Protein 2ZYC (pdb70)

Secondary structure (DSSP, 8-state):
-HHHHHHHHHHHHHHHHHHTS-HHHHHHHHHHHHTTTTT--B-TTS-B---TT--B--TT--SEEEEEEE---EEEEEEE-SSHHHHHHHHHHHHHH-GGGTTSTT--SHHHHHHHHHHTTS---TTHHHHHHHHHHSHHHHHHHHHH-S------

Sequence (156 aa):
AQAFVDATWPPQQAAKKAAQSLGVPAHFLLVAQAALETGWGKSQQIRRNKDGTPSYNLLFNIKAGSSNWTGKVVEARTVKVRVERFRAYDSYEQQAFQQDYYADLVGNSSPRYAKVAGKTDGHAFARALQQEGGYATDPSSYADKLARVINGNNALRQQRLMMASSAASARGLE

B-factor: mean 20.11, std 8.01, range [8.35, 59.9]

Structure (mmCIF, N/CA/C/O backbone):
data_2ZYC
#
_entry.id   2ZYC
#
_cell.length_a   54.280
_cell.length_b   54.280
_cell.length_c   102.750
_cell.angle_alpha   90.00
_cell.angle_beta   90.00
_cell.angle_gamma   90.00
#
_symmetry.space_group_name_H-M   'P 43 21 2'
#
loop_
_entity.id
_entity.type
_entity.pdbx_description
1 polymer 'Peptidoglycan hydrolase FlgJ'
2 non-polymer 'PHOSPHATE ION'
3 water water
#
loop_
_atom_site.group_PDB
_atom_site.id
_atom_site.type_symbol
_atom_site.label_atom_id
_atom_site.label_alt_id
_atom_site.label_comp_id
_atom_site.label_asym_id
_atom_site.label_entity_id
_atom_site.label_seq_id
_atom_site.pdbx_PDB_ins_code
_atom_site.Cartn_x
_atom_site.Cartn_y
_atom_site.Cartn_z
_atom_site.occupancy
_atom_site.B_iso_or_equiv
_atom_site.auth_seq_id
_atom_site.auth_comp_id
_atom_site.auth_asym_id
_atom_site.auth_atom_id
_atom_site.pdbx_PDB_model_num
ATOM 1 N N . ALA A 1 2 ? -23.212 20.353 10.863 1.00 15.67 153 ALA A N 1
ATOM 2 C CA . ALA A 1 2 ? -21.736 20.566 10.829 1.00 15.76 153 ALA A CA 1
ATOM 3 C C . ALA A 1 2 ? -21.154 21.069 12.154 1.00 15.63 153 ALA A C 1
ATOM 4 O O . ALA A 1 2 ? -19.960 20.911 12.390 1.00 15.63 153 ALA A O 1
ATOM 6 N N . GLN A 1 3 ? -21.981 21.659 13.025 1.00 15.28 154 GLN A N 1
ATOM 7 C CA . GLN A 1 3 ? -21.455 22.195 14.291 1.00 14.98 154 GLN A CA 1
ATOM 8 C C . GLN A 1 3 ? -20.796 21.143 15.177 1.00 15.38 154 GLN A C 1
ATOM 9 O O . GLN A 1 3 ? -19.723 21.385 15.753 1.00 15.49 154 GLN A O 1
ATOM 15 N N . ALA A 1 4 ? -21.426 19.972 15.281 1.00 14.69 155 ALA A N 1
ATOM 16 C CA . ALA A 1 4 ? -20.888 18.896 16.108 1.00 14.93 155 ALA A CA 1
ATOM 17 C C . ALA A 1 4 ? -19.568 18.388 15.553 1.00 14.61 155 ALA A C 1
ATOM 18 O O . ALA A 1 4 ? -18.688 17.994 16.321 1.00 15.36 155 ALA A O 1
ATOM 20 N N . PHE A 1 5 ? -19.438 18.405 14.228 1.00 14.41 156 PHE A N 1
ATOM 21 C CA . PHE A 1 5 ? -18.171 18.036 13.574 1.00 14.44 156 PHE A CA 1
ATOM 22 C C . PHE A 1 5 ? -17.036 18.946 14.033 1.00 14.07 156 PHE A C 1
ATOM 23 O O . PHE A 1 5 ? -15.980 18.466 14.464 1.00 14.17 156 PHE A O 1
ATOM 31 N N . VAL A 1 6 ? -17.271 20.255 13.940 1.00 13.59 157 VAL A N 1
ATOM 32 C CA . VAL A 1 6 ? -16.334 21.282 14.416 1.00 13.25 157 VAL A CA 1
ATOM 33 C C . VAL A 1 6 ? -16.033 21.121 15.914 1.00 13.27 157 VAL A C 1
ATOM 34 O O . VAL A 1 6 ? -14.867 21.097 16.311 1.00 12.82 157 VAL A O 1
ATOM 38 N N . ASP A 1 7 ? -17.080 20.997 16.734 1.00 13.53 158 ASP A N 1
ATOM 39 C CA . ASP A 1 7 ? -16.919 20.830 18.182 1.00 14.91 158 ASP A CA 1
ATOM 40 C C . ASP A 1 7 ? -16.054 19.613 18.520 1.00 14.84 158 ASP A C 1
ATOM 41 O O . ASP A 1 7 ? -15.195 19.679 19.405 1.00 16.21 158 ASP A O 1
ATOM 46 N N . ALA A 1 8 ? -16.283 18.517 17.800 1.00 15.24 159 ALA A N 1
ATOM 47 C CA . ALA A 1 8 ? -15.584 17.247 18.008 1.00 15.53 159 ALA A CA 1
ATOM 48 C C . ALA A 1 8 ? -14.122 17.298 17.567 1.00 15.54 159 ALA A C 1
ATOM 49 O O . ALA A 1 8 ? -13.233 16.795 18.252 1.00 15.86 159 ALA A O 1
ATOM 51 N N . THR A 1 9 ? -13.870 17.914 16.424 1.00 14.45 160 THR A N 1
ATOM 52 C CA . THR A 1 9 ? -12.534 17.897 15.849 1.00 14.35 160 THR A CA 1
ATOM 53 C C . THR A 1 9 ? -11.620 18.959 16.459 1.00 13.68 160 THR A C 1
ATOM 54 O O . THR A 1 9 ? -10.407 18.788 16.465 1.00 13.15 160 THR A O 1
ATOM 58 N N . TRP A 1 10 ? -12.206 20.042 16.976 1.00 13.42 161 TRP A N 1
ATOM 59 C CA . TRP A 1 10 ? -11.406 21.164 17.466 1.00 13.23 161 TRP A CA 1
ATOM 60 C C . TRP A 1 10 ? -10.226 20.781 18.408 1.00 13.11 161 TRP A C 1
ATOM 61 O O . TRP A 1 10 ? -9.088 21.156 18.117 1.00 13.37 161 TRP A O 1
ATOM 72 N N A PRO A 1 11 ? -10.495 20.041 19.509 0.50 13.28 162 PRO A N 1
ATOM 73 N N B PRO A 1 11 ? -10.497 20.066 19.523 0.50 13.70 162 PRO A N 1
ATOM 74 C CA A PRO A 1 11 ? -9.406 19.746 20.450 0.50 13.27 162 PRO A CA 1
ATOM 75 C CA B PRO A 1 11 ? -9.407 19.771 20.464 0.50 13.92 162 PRO A CA 1
ATOM 76 C C A PRO A 1 11 ? -8.321 18.890 19.812 0.50 13.04 162 PRO A C 1
ATOM 77 C C B PRO A 1 11 ? -8.305 18.911 19.855 0.50 13.94 162 PRO A C 1
ATOM 78 O O A PRO A 1 11 ? -7.137 19.087 20.071 0.50 13.00 162 PRO A O 1
ATOM 79 O O B PRO A 1 11 ? -7.130 19.109 20.155 0.50 13.96 162 PRO A O 1
ATOM 86 N N A GLN A 1 12 ? -8.737 17.942 18.981 0.50 13.05 163 GLN A N 1
ATOM 87 N N B GLN A 1 12 ? -8.683 17.961 19.008 0.50 14.25 163 GLN A N 1
ATOM 88 C CA A GLN A 1 12 ? -7.788 17.082 18.284 0.50 13.18 163 GLN A CA 1
ATOM 89 C CA B GLN A 1 12 ? -7.685 17.121 18.348 0.50 14.65 163 GLN A CA 1
ATOM 90 C C A GLN A 1 12 ? -6.963 17.885 17.284 0.50 13.51 163 GLN A C 1
ATOM 91 C C B GLN A 1 12 ? -6.929 17.903 17.278 0.50 14.38 163 GLN A C 1
ATOM 92 O O A GLN A 1 12 ? -5.741 17.718 17.192 0.50 13.21 163 GLN A O 1
ATOM 93 O O B GLN A 1 12 ? -5.714 17.731 17.123 0.50 13.99 163 GLN A O 1
ATOM 104 N N . ALA A 1 13 ? -7.643 18.756 16.541 1.00 13.78 164 ALA A N 1
ATOM 105 C CA . ALA A 1 13 ? -6.999 19.659 15.585 1.00 14.36 164 ALA A CA 1
ATOM 106 C C . ALA A 1 13 ? -6.025 20.590 16.285 1.00 14.66 164 ALA A C 1
ATOM 107 O O . ALA A 1 13 ? -4.923 20.813 15.791 1.00 15.15 164 ALA A O 1
ATOM 109 N N . ALA A 1 14 ? -6.437 21.132 17.431 1.00 14.46 165 ALA A N 1
ATOM 110 C CA . ALA A 1 14 ? -5.578 22.016 18.223 1.00 14.84 165 ALA A CA 1
ATOM 111 C C . ALA A 1 14 ? -4.300 21.297 18.651 1.00 15.38 165 ALA A C 1
ATOM 112 O O . ALA A 1 14 ? -3.197 21.825 18.460 1.00 15.40 165 ALA A O 1
ATOM 114 N N . LYS A 1 15 ? -4.443 20.084 19.189 1.00 15.99 166 LYS A N 1
ATOM 115 C CA A LYS A 1 15 ? -3.290 19.289 19.609 0.50 16.50 166 LYS A CA 1
ATOM 116 C CA B LYS A 1 15 ? -3.277 19.302 19.608 0.50 16.60 166 LYS A CA 1
ATOM 117 C C . LYS A 1 15 ? -2.328 19.072 18.430 1.00 16.91 166 LYS A C 1
ATOM 118 O O . LYS A 1 15 ? -1.125 19.336 18.536 1.00 16.58 166 LYS A O 1
ATOM 129 N N . ALA A 1 16 ? -2.873 18.596 17.305 1.00 17.35 167 ALA A N 1
ATOM 130 C CA . ALA A 1 16 ? -2.081 18.336 16.107 1.00 18.41 167 ALA A CA 1
ATOM 131 C C . ALA A 1 16 ? -1.480 19.613 15.521 1.00 19.41 167 ALA A C 1
ATOM 132 O O . ALA A 1 16 ? -0.303 19.636 15.141 1.00 19.76 167 ALA A O 1
ATOM 134 N N . ALA A 1 17 ? -2.277 20.681 15.460 1.00 20.47 168 ALA A N 1
ATOM 135 C CA . ALA A 1 17 ? -1.814 21.951 14.901 1.00 21.57 168 ALA A CA 1
ATOM 136 C C . ALA A 1 17 ? -0.631 22.496 15.688 1.00 22.42 168 ALA A C 1
ATOM 137 O O . ALA A 1 17 ? 0.312 23.045 15.113 1.00 21.84 168 ALA A O 1
ATOM 139 N N . GLN A 1 18 ? -0.679 22.321 17.006 1.00 23.42 169 GLN A N 1
ATOM 140 C CA . GLN A 1 18 ? 0.404 22.756 17.876 1.00 24.84 169 GLN A CA 1
ATOM 141 C C . GLN A 1 18 ? 1.698 21.948 17.618 1.00 24.93 169 GLN A C 1
ATOM 142 O O . GLN A 1 18 ? 2.804 22.497 17.675 1.00 25.74 169 GLN A O 1
ATOM 148 N N . SER A 1 19 ? 1.559 20.669 17.274 1.00 24.51 170 SER A N 1
ATOM 149 C CA . SER A 1 19 ? 2.716 19.840 16.919 1.00 24.58 170 SER A CA 1
ATOM 150 C C . SER A 1 19 ? 3.198 20.078 15.482 1.00 24.26 170 SER A C 1
ATOM 151 O O . SER A 1 19 ? 4.350 19.781 15.147 1.00 24.81 170 SER A O 1
ATOM 154 N N . LEU A 1 20 ? 2.314 20.595 14.632 1.00 23.22 171 LEU A N 1
ATOM 155 C CA . LEU A 1 20 ? 2.655 20.860 13.233 1.00 22.66 171 LEU A CA 1
ATOM 156 C C . LEU A 1 20 ? 3.034 22.310 12.982 1.00 21.77 171 LEU A C 1
ATOM 157 O O . LEU A 1 20 ? 3.491 22.647 11.890 1.00 22.80 171 LEU A O 1
ATOM 162 N N . GLY A 1 21 ? 2.840 23.158 13.990 1.00 20.95 172 GLY A N 1
ATOM 163 C CA . GLY A 1 21 ? 3.153 24.581 13.916 1.00 19.46 172 GLY A CA 1
ATOM 164 C C . GLY A 1 21 ? 2.287 25.383 12.952 1.00 18.93 172 GLY A C 1
ATOM 165 O O . GLY A 1 21 ? 2.794 26.225 12.208 1.00 18.96 172 GLY A O 1
ATOM 166 N N . VAL A 1 22 ? 0.980 25.111 12.967 1.00 17.50 173 VAL A N 1
ATOM 167 C CA . VAL A 1 22 ? 0.001 25.828 12.135 1.00 15.89 173 VAL A CA 1
ATOM 168 C C . VAL A 1 22 ? -1.266 26.080 12.973 1.00 15.17 173 VAL A C 1
ATOM 169 O O . VAL A 1 22 ? -1.462 25.429 14.001 1.00 15.23 173 VAL A O 1
ATOM 173 N N . PRO A 1 23 ? -2.115 27.041 12.566 1.00 14.86 174 PRO A N 1
ATOM 174 C CA . PRO A 1 23 ? -3.358 27.265 13.336 1.00 14.41 174 PRO A CA 1
ATOM 175 C C . PRO A 1 23 ? -4.319 26.068 13.298 1.00 14.10 174 PRO A C 1
ATOM 176 O O . PRO A 1 23 ? -4.453 25.413 12.262 1.00 13.73 174 PRO A O 1
ATOM 180 N N . ALA A 1 24 ? -4.968 25.795 14.431 1.00 13.55 175 ALA A N 1
ATOM 181 C CA . ALA A 1 24 ? -5.886 24.663 14.566 1.00 13.28 175 ALA A CA 1
ATOM 182 C C . ALA A 1 24 ? -6.994 24.637 13.510 1.00 12.91 175 ALA A C 1
ATOM 183 O O . ALA A 1 24 ? -7.329 23.574 12.985 1.00 11.81 175 ALA A O 1
ATOM 185 N N . HIS A 1 25 ? -7.548 25.803 13.180 1.00 12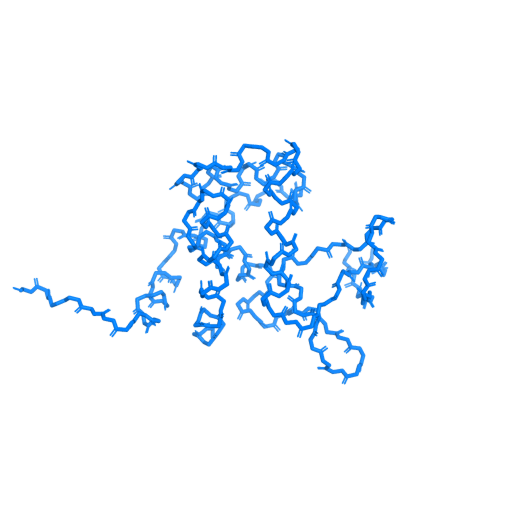.61 176 HIS A N 1
ATOM 186 C CA . HIS A 1 25 ? -8.659 25.837 12.230 1.00 12.86 176 HIS A CA 1
ATOM 187 C C . HIS A 1 25 ? -8.252 25.437 10.811 1.00 12.54 176 HIS A C 1
ATOM 188 O O . HIS A 1 25 ? -9.115 25.065 10.009 1.00 12.41 176 HIS A O 1
ATOM 195 N N . PHE A 1 26 ? -6.953 25.507 10.501 1.00 12.16 177 PHE A N 1
ATOM 196 C CA . PHE A 1 26 ? -6.469 24.997 9.198 1.00 12.21 177 PHE A CA 1
ATOM 197 C C . PHE A 1 26 ? -6.776 23.501 9.080 1.00 11.92 177 PHE A C 1
ATOM 198 O O . PHE A 1 26 ? -7.184 23.022 8.014 1.00 12.48 177 PHE A O 1
ATOM 206 N N A LEU A 1 27 ? -6.579 22.776 10.178 0.50 11.79 178 LEU A N 1
ATOM 207 N N B LEU A 1 27 ? -6.562 22.768 10.172 0.50 11.76 178 LEU A N 1
ATOM 208 C CA A LEU A 1 27 ? -6.799 21.329 10.202 0.50 11.42 178 LEU A CA 1
ATOM 209 C CA B LEU A 1 27 ? -6.811 21.322 10.193 0.50 11.31 178 LEU A CA 1
ATOM 210 C C A LEU A 1 27 ? -8.282 20.965 10.263 0.50 11.49 178 LEU A C 1
ATOM 211 C C B LEU A 1 27 ? -8.296 20.991 10.221 0.50 11.43 178 LEU A C 1
ATOM 212 O O A LEU A 1 27 ? -8.707 19.970 9.668 0.50 11.30 178 LEU A O 1
ATOM 213 O O B LEU A 1 27 ? -8.736 20.042 9.566 0.50 11.21 178 LEU A O 1
ATOM 222 N N . VAL A 1 28 ? -9.062 21.770 10.984 1.00 11.22 179 VAL A N 1
ATOM 223 C CA . VAL A 1 28 ? -10.524 21.621 11.008 1.00 11.38 179 VAL A CA 1
ATOM 224 C C . VAL A 1 28 ? -11.085 21.821 9.599 1.00 11.39 179 VAL A C 1
ATOM 225 O O . VAL A 1 28 ? -11.919 21.036 9.136 1.00 11.18 179 VAL A O 1
ATOM 229 N N . ALA A 1 29 ? -10.608 22.869 8.925 1.00 11.58 180 ALA A N 1
ATOM 230 C CA . ALA A 1 29 ? -11.028 23.168 7.560 1.00 11.62 180 ALA A CA 1
ATOM 231 C C . ALA A 1 29 ? -10.708 22.012 6.635 1.00 12.21 180 ALA A C 1
ATOM 232 O O . ALA A 1 29 ? -11.557 21.583 5.846 1.00 12.30 180 ALA A O 1
ATOM 234 N N . GLN A 1 30 ? -9.490 21.489 6.751 1.00 11.83 181 GLN A N 1
ATOM 235 C CA . GLN A 1 30 ? -9.063 20.412 5.868 1.00 12.12 181 GLN A CA 1
ATOM 236 C C . GLN A 1 30 ? -9.928 19.160 6.034 1.00 12.33 181 GLN A C 1
ATOM 237 O O . GLN A 1 30 ? -10.358 18.553 5.037 1.00 12.35 181 GLN A O 1
ATOM 243 N N . ALA A 1 31 ? -10.188 18.797 7.286 1.00 12.40 182 ALA A N 1
ATOM 244 C CA . ALA A 1 31 ? -11.039 17.647 7.606 1.00 12.33 182 ALA A CA 1
ATOM 245 C C . ALA A 1 31 ? -12.467 17.858 7.082 1.00 12.63 182 ALA A C 1
ATOM 246 O O . ALA A 1 31 ? -13.080 16.929 6.552 1.00 12.95 182 ALA A O 1
ATOM 248 N N . ALA A 1 32 ? -12.975 19.078 7.236 1.00 12.55 183 ALA A N 1
ATOM 249 C CA . ALA A 1 32 ? -14.290 19.468 6.717 1.00 13.21 183 ALA A CA 1
ATOM 250 C C . ALA A 1 32 ? -14.377 19.321 5.194 1.00 12.91 183 ALA A C 1
ATOM 251 O O . ALA A 1 32 ? -15.360 18.797 4.669 1.00 13.05 183 ALA A O 1
ATOM 253 N N . LEU A 1 33 ? -13.356 19.801 4.490 1.00 13.43 184 LEU A N 1
ATOM 254 C CA . LEU A 1 33 ? -13.332 19.703 3.035 1.00 13.90 184 LEU A CA 1
ATOM 255 C C . LEU A 1 33 ? -13.325 18.232 2.608 1.00 14.32 184 LEU A C 1
ATOM 256 O O . LEU A 1 33 ? -14.060 17.831 1.690 1.00 14.22 184 LEU A O 1
ATOM 261 N N . GLU A 1 34 ? -12.508 17.433 3.293 1.00 14.27 185 GLU A N 1
ATOM 262 C CA . GLU A 1 34 ? -12.334 16.022 2.941 1.00 15.24 185 GLU A CA 1
ATOM 263 C C . GLU A 1 34 ? -13.580 15.167 3.142 1.00 15.96 185 GLU A C 1
ATOM 264 O O . GLU A 1 34 ? -13.793 14.195 2.420 1.00 16.38 185 GLU A O 1
ATOM 270 N N . THR A 1 35 ? -14.411 15.536 4.107 1.00 16.77 186 THR A N 1
ATOM 271 C CA . THR A 1 35 ? -15.519 14.671 4.503 1.00 18.07 186 THR A CA 1
ATOM 272 C C . THR A 1 35 ? -16.879 15.360 4.452 1.00 18.42 186 THR A C 1
ATOM 273 O O . THR A 1 35 ? -17.840 14.842 5.012 1.00 18.67 186 THR A O 1
ATOM 277 N N . GLY A 1 36 ? -16.954 16.513 3.790 1.00 19.34 187 GLY A N 1
ATOM 278 C CA . GLY A 1 36 ? -18.192 17.297 3.736 1.00 20.49 187 GLY A CA 1
ATOM 279 C C . GLY A 1 36 ? -18.688 17.592 5.135 1.00 21.69 187 GLY A C 1
ATOM 280 O O . GLY A 1 36 ? -19.825 17.253 5.490 1.00 21.49 187 GLY A O 1
ATOM 281 N N . TRP A 1 37 ? -17.813 18.188 5.946 1.00 22.13 188 TRP A N 1
ATOM 282 C CA . TRP A 1 37 ? -18.123 18.500 7.345 1.00 23.37 188 TRP A CA 1
ATOM 283 C C . TRP A 1 37 ? -18.644 17.270 8.094 1.00 24.12 188 TRP A C 1
ATOM 284 O O . TRP A 1 37 ? -19.629 17.349 8.833 1.00 25.04 188 TRP A O 1
ATOM 295 N N . GLY A 1 38 ? -17.992 16.129 7.875 1.00 24.64 189 GLY A N 1
ATOM 296 C CA . GLY A 1 38 ? -18.352 14.874 8.524 1.00 25.60 189 GLY A CA 1
ATOM 297 C C . GLY A 1 38 ? -19.361 13.994 7.791 1.00 25.92 189 GLY A C 1
ATOM 298 O O . GLY A 1 38 ? -19.490 12.817 8.112 1.00 26.82 189 GLY A O 1
ATOM 299 N N . LYS A 1 39 ? -20.051 14.551 6.798 1.00 26.03 190 LYS A N 1
ATOM 300 C CA . LYS A 1 39 ? -21.151 13.846 6.114 1.00 26.35 190 LYS A CA 1
ATOM 301 C C . LYS A 1 39 ? -20.740 12.640 5.253 1.00 25.99 190 LYS A C 1
ATOM 302 O O . LYS A 1 39 ? -21.542 11.715 5.067 1.00 26.07 190 LYS A O 1
ATOM 308 N N . SER A 1 40 ? -19.515 12.648 4.723 1.00 25.38 191 SER A N 1
ATOM 309 C CA . SER A 1 40 ? -19.087 11.621 3.756 1.00 25.16 191 SER A CA 1
ATOM 310 C C . SER A 1 40 ? -17.787 10.888 4.123 1.00 24.71 191 SER A C 1
ATOM 311 O O . SER A 1 40 ? -16.966 10.557 3.253 1.00 25.10 191 SER A O 1
ATOM 314 N N . GLN A 1 41 ? -17.628 10.619 5.411 1.00 24.09 192 GLN A N 1
ATOM 315 C CA A GLN A 1 41 ? -16.520 9.855 5.978 0.50 23.75 192 GLN A CA 1
ATOM 316 C CA B GLN A 1 41 ? -16.451 9.884 5.853 0.50 23.67 192 GLN A CA 1
ATOM 317 C C . GLN A 1 41 ? -16.562 8.395 5.521 1.00 23.46 192 GLN A C 1
ATOM 318 O O . GLN A 1 41 ? -17.650 7.843 5.355 1.00 23.44 192 GLN A O 1
ATOM 329 N N . ILE A 1 42 ? -15.400 7.768 5.368 1.00 22.84 193 ILE A N 1
ATOM 330 C CA . ILE A 1 42 ? -15.316 6.344 5.024 1.00 22.32 193 ILE A CA 1
ATOM 331 C C . ILE A 1 42 ? -15.745 5.494 6.224 1.00 22.10 193 ILE A C 1
ATOM 332 O O . ILE A 1 42 ? -15.354 5.771 7.352 1.00 21.58 193 ILE A O 1
ATOM 337 N N A ARG A 1 43 ? -16.556 4.466 5.968 0.50 22.14 194 ARG A N 1
ATOM 338 N N B ARG A 1 43 ? -16.548 4.462 5.976 0.50 22.27 194 ARG A N 1
ATOM 339 C CA A ARG A 1 43 ? -17.125 3.638 7.036 0.50 22.35 194 ARG A CA 1
ATOM 340 C CA B ARG A 1 43 ? -17.072 3.638 7.063 0.50 22.59 194 ARG A CA 1
ATOM 341 C C A ARG A 1 43 ? -16.758 2.154 6.883 0.50 22.42 194 ARG A C 1
ATOM 342 C C B ARG A 1 43 ? -16.775 2.152 6.888 0.50 22.57 194 ARG A C 1
ATOM 343 O O A ARG A 1 43 ? -16.662 1.650 5.762 0.50 22.57 194 ARG A O 1
ATOM 344 O O B ARG A 1 43 ? -16.740 1.645 5.766 0.50 22.71 194 ARG A O 1
ATOM 359 N N . ASN A 1 44 ? -16.545 1.472 8.010 1.00 22.87 195 ASN A N 1
ATOM 360 C CA . ASN A 1 44 ? -16.318 0.009 8.026 1.00 23.38 195 ASN A CA 1
ATOM 361 C C . ASN A 1 44 ? -17.626 -0.713 7.722 1.00 23.93 195 ASN A C 1
ATOM 362 O O . ASN A 1 44 ? -18.701 -0.141 7.919 1.00 24.06 195 ASN A O 1
ATOM 367 N N . LYS A 1 45 ? -17.548 -1.960 7.255 1.00 24.96 196 LYS A N 1
ATOM 368 C CA . LYS A 1 45 ? -18.763 -2.727 6.918 1.00 25.79 196 LYS A CA 1
ATOM 369 C C . LYS A 1 45 ? -19.680 -2.955 8.118 1.00 25.72 196 LYS A C 1
ATOM 370 O O . LYS A 1 45 ? -20.900 -3.064 7.960 1.00 26.21 196 LYS A O 1
ATOM 376 N N . ASP A 1 46 ? -19.094 -3.001 9.313 1.00 25.71 197 ASP A N 1
ATOM 377 C CA . ASP A 1 46 ? -19.866 -3.211 10.537 1.00 25.59 197 ASP A CA 1
ATOM 378 C C . ASP A 1 46 ? -20.575 -1.942 11.027 1.00 25.53 197 ASP A C 1
ATOM 379 O O . ASP A 1 46 ? -21.214 -1.950 12.084 1.00 25.55 197 ASP A O 1
ATOM 384 N N . GLY A 1 47 ? -20.440 -0.855 10.267 1.00 24.93 198 GLY A N 1
ATOM 385 C CA . GLY A 1 47 ? -21.095 0.410 10.599 1.00 24.66 198 GLY A CA 1
ATOM 386 C C . GLY A 1 47 ? -20.280 1.366 11.456 1.00 24.29 198 GLY A C 1
ATOM 387 O O . GLY A 1 47 ? -20.671 2.529 11.638 1.00 24.64 198 GLY A O 1
ATOM 388 N N . THR A 1 48 ? -19.157 0.902 11.994 1.00 23.18 199 THR A N 1
ATOM 389 C CA . THR A 1 48 ? -18.274 1.803 12.730 1.00 22.52 199 THR A CA 1
ATOM 390 C C . THR A 1 48 ? -17.562 2.715 11.723 1.00 21.50 199 THR A C 1
ATOM 391 O O . THR A 1 48 ? -17.257 2.295 10.610 1.00 21.84 199 THR A O 1
ATOM 395 N N . PRO A 1 49 ? -17.337 3.984 12.094 1.00 20.40 200 PRO A N 1
ATOM 396 C CA . PRO A 1 49 ? -16.639 4.842 11.143 1.00 19.41 200 PRO A CA 1
ATOM 397 C C . PRO A 1 49 ? -15.163 4.452 11.094 1.00 18.35 200 PRO A C 1
ATOM 398 O O . PRO A 1 49 ? -14.655 3.824 12.030 1.00 17.57 200 PRO A O 1
ATOM 402 N N . SER A 1 50 ? -14.494 4.808 10.002 1.00 17.59 201 SER A N 1
ATOM 403 C CA . SER A 1 50 ? -13.048 4.639 9.905 1.00 16.62 201 SER A CA 1
ATOM 404 C C . SER A 1 50 ? -12.318 5.671 10.763 1.00 16.08 201 SER A C 1
ATOM 405 O O . SER A 1 50 ? -11.160 5.464 11.138 1.00 15.35 201 SER A O 1
ATOM 408 N N . TYR A 1 51 ? -13.016 6.780 11.048 1.00 15.26 202 TYR A N 1
ATOM 409 C CA . TYR A 1 51 ? -12.473 7.970 11.718 1.00 14.94 202 TYR A CA 1
ATOM 410 C C . TYR A 1 51 ? -11.390 8.645 10.870 1.00 13.80 202 TYR A C 1
ATOM 411 O O . TYR A 1 51 ? -10.714 9.568 11.327 1.00 13.41 202 TYR A O 1
ATOM 420 N N . ASN A 1 52 ? -11.258 8.186 9.627 1.00 12.79 203 ASN A N 1
ATOM 421 C CA . ASN A 1 52 ? -10.208 8.637 8.714 1.00 12.35 203 ASN A CA 1
ATOM 422 C C . ASN A 1 52 ? -10.665 9.909 8.005 1.00 12.05 203 ASN A C 1
ATOM 423 O O . ASN A 1 52 ? -10.982 9.907 6.809 1.00 12.31 203 ASN A O 1
ATOM 428 N N A LEU A 1 53 ? -10.691 10.998 8.771 0.50 11.77 204 LEU A N 1
ATOM 429 N N B LEU A 1 53 ? -10.699 11.006 8.754 0.50 11.96 204 LEU A N 1
ATOM 430 C CA A LEU A 1 53 ? -11.194 12.282 8.294 0.50 11.76 204 LEU A CA 1
ATOM 431 C CA B LEU A 1 53 ? -11.238 12.265 8.242 0.50 12.13 204 LEU A CA 1
ATOM 432 C C A LEU A 1 53 ? -10.358 12.878 7.167 0.50 11.60 204 LEU A C 1
ATOM 433 C C B LEU A 1 53 ? -10.299 13.014 7.288 0.50 11.77 204 LEU A C 1
ATOM 434 O O A LEU A 1 53 ? -10.869 13.646 6.358 0.50 11.46 204 LEU A O 1
ATOM 435 O O B LEU A 1 53 ? -10.678 14.038 6.729 0.50 11.74 204 LEU A O 1
ATOM 444 N N . PHE A 1 54 ? -9.080 12.505 7.109 1.00 11.62 205 PHE A N 1
ATOM 445 C CA . PHE A 1 54 ? -8.173 13.047 6.092 1.00 11.52 205 PHE A CA 1
ATOM 446 C C . PHE A 1 54 ? -8.033 12.172 4.836 1.00 11.78 205 PHE A C 1
ATOM 447 O O . PHE A 1 54 ? -7.247 12.486 3.942 1.00 11.66 205 PHE A O 1
ATOM 455 N N . ASN A 1 55 ? -8.831 11.100 4.775 1.00 11.57 206 ASN A N 1
ATOM 456 C CA . ASN A 1 55 ? -8.890 10.218 3.607 1.00 10.81 206 ASN A CA 1
ATOM 457 C C . ASN A 1 55 ? -7.517 9.607 3.258 1.00 10.56 206 ASN A C 1
ATOM 458 O O . ASN A 1 55 ? -7.179 9.446 2.086 1.00 10.47 206 ASN A O 1
ATOM 463 N N . ILE A 1 56 ? -6.753 9.272 4.292 1.00 9.71 207 ILE A N 1
ATOM 464 C CA . ILE A 1 56 ? -5.388 8.764 4.118 1.00 9.64 207 ILE A CA 1
ATOM 465 C C . ILE A 1 56 ? -5.383 7.307 3.661 1.00 9.39 207 ILE A C 1
ATOM 466 O O . ILE A 1 56 ? -5.949 6.433 4.320 1.00 9.69 207 ILE A O 1
ATOM 471 N N . LYS A 1 57 ? -4.721 7.061 2.532 1.00 9.56 208 LYS A N 1
ATOM 472 C CA . LYS A 1 57 ? -4.579 5.712 1.984 1.00 9.49 208 LYS A CA 1
ATOM 473 C C . LYS A 1 57 ? -3.712 4.826 2.875 1.00 9.92 208 LYS A C 1
ATOM 474 O O . LYS A 1 57 ? -2.761 5.297 3.523 1.00 9.51 208 LYS A O 1
ATOM 480 N N . ALA A 1 58 ? -4.070 3.545 2.913 1.00 10.03 209 ALA A N 1
ATOM 481 C CA . ALA A 1 58 ? -3.285 2.520 3.591 1.00 10.74 209 ALA A CA 1
ATOM 482 C C . ALA A 1 58 ? -2.319 1.888 2.597 1.00 11.28 209 ALA A C 1
ATOM 483 O O . ALA A 1 58 ? -2.718 1.089 1.757 1.00 11.67 209 ALA A O 1
ATOM 485 N N . GLY A 1 59 ? -1.047 2.262 2.685 1.00 11.29 210 GLY A N 1
ATOM 486 C CA . GLY A 1 59 ? -0.026 1.682 1.808 1.00 11.80 210 GLY A CA 1
ATOM 487 C C . GLY A 1 59 ? 0.757 0.561 2.468 1.00 11.66 210 GLY A C 1
ATOM 488 O O . GLY A 1 59 ? 0.331 0.001 3.481 1.00 11.83 210 GLY A O 1
ATOM 489 N N A SER A 1 60 ? 1.913 0.241 1.891 0.50 11.42 211 SER A N 1
ATOM 490 N N B SER A 1 60 ? 1.911 0.238 1.887 0.50 11.82 211 SER A N 1
ATOM 491 C CA A SER A 1 60 ? 2.757 -0.852 2.369 0.50 11.21 211 SER A CA 1
ATOM 492 C CA B SER A 1 60 ? 2.765 -0.841 2.376 0.50 12.09 211 SER A CA 1
ATOM 493 C C A SER A 1 60 ? 3.328 -0.643 3.775 0.50 11.69 211 SER A C 1
ATOM 494 C C B SER A 1 60 ? 3.254 -0.641 3.808 0.50 12.13 211 SER A C 1
ATOM 495 O O A SER A 1 60 ? 3.623 -1.615 4.467 0.50 11.87 211 SER A O 1
ATOM 496 O O B SER A 1 60 ? 3.405 -1.609 4.554 0.50 12.20 211 SER A O 1
ATOM 501 N N . ASN A 1 61 ? 3.486 0.614 4.190 1.00 11.93 212 ASN A N 1
ATOM 502 C CA . ASN A 1 61 ? 4.024 0.924 5.521 1.00 13.13 212 ASN A CA 1
ATOM 503 C C . ASN A 1 61 ? 2.934 1.026 6.599 1.00 13.62 212 ASN A C 1
ATOM 504 O O . ASN A 1 61 ? 3.217 1.413 7.735 1.00 14.31 212 ASN A O 1
ATOM 509 N N . TRP A 1 62 ? 1.694 0.708 6.225 1.00 14.09 213 TRP A N 1
ATOM 510 C CA . TRP A 1 62 ? 0.572 0.683 7.173 1.00 14.90 213 TRP A CA 1
ATOM 511 C C . TRP A 1 62 ? 0.185 -0.748 7.545 1.00 15.92 213 TRP A C 1
ATOM 512 O O . TRP A 1 62 ? -0.201 -1.536 6.683 1.00 15.82 213 TRP A O 1
ATOM 523 N N . THR A 1 63 ? 0.276 -1.054 8.835 1.00 17.40 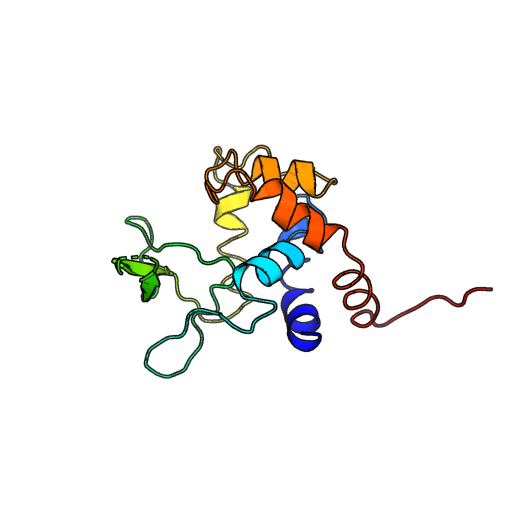214 THR A N 1
ATOM 524 C CA . THR A 1 63 ? -0.049 -2.388 9.349 1.00 18.81 214 THR A CA 1
ATOM 525 C C . THR A 1 63 ? -1.250 -2.330 10.296 1.00 19.52 214 THR A C 1
ATOM 526 O O . THR A 1 63 ? -1.595 -3.327 10.942 1.00 20.00 214 THR A O 1
ATOM 530 N N . GLY A 1 64 ? -1.884 -1.162 10.371 1.00 19.39 215 GLY A N 1
ATOM 531 C CA . GLY A 1 64 ? -3.087 -0.994 11.175 1.00 19.73 215 GLY A CA 1
ATOM 532 C C . GLY A 1 64 ? -4.323 -1.556 10.497 1.00 19.73 215 GLY A C 1
ATOM 533 O O . GLY A 1 64 ? -4.238 -2.283 9.498 1.00 19.70 215 GLY A O 1
ATOM 534 N N . LYS A 1 65 ? -5.483 -1.211 11.048 1.00 19.83 216 LYS A N 1
ATOM 535 C CA . LYS A 1 65 ? -6.752 -1.592 10.467 1.00 19.99 216 LYS A CA 1
ATOM 536 C C . LYS A 1 65 ? -6.918 -0.944 9.096 1.00 19.34 216 LYS A C 1
ATOM 537 O O . LYS A 1 65 ? -6.509 0.199 8.885 1.00 19.11 216 LYS A O 1
ATOM 543 N N . VAL A 1 66 ? -7.519 -1.694 8.179 1.00 18.94 217 VAL A N 1
ATOM 544 C CA . VAL A 1 66 ? -7.737 -1.255 6.808 1.00 18.95 217 VAL A CA 1
ATOM 545 C C . VAL A 1 66 ? -9.217 -1.326 6.450 1.00 19.26 217 VAL A C 1
ATOM 546 O O . VAL A 1 66 ? -9.910 -2.294 6.789 1.00 19.26 217 VAL A O 1
ATOM 550 N N . VAL A 1 67 ? -9.694 -0.292 5.770 1.00 19.11 218 VAL A N 1
ATOM 551 C CA . VAL A 1 67 ? -11.042 -0.285 5.242 1.00 19.54 218 VAL A CA 1
ATOM 552 C C . VAL A 1 67 ? -10.977 -0.043 3.737 1.00 20.09 218 VAL A C 1
ATOM 553 O O . VAL A 1 67 ? -10.270 0.854 3.263 1.00 19.27 218 VAL A O 1
ATOM 557 N N . GLU A 1 68 ? -11.679 -0.880 2.982 1.00 21.28 219 GLU A N 1
ATOM 558 C CA . GLU A 1 68 ? -11.760 -0.702 1.543 1.00 23.02 219 GLU A CA 1
ATOM 559 C C . GLU A 1 68 ? -12.946 0.184 1.211 1.00 23.51 219 GLU A C 1
ATOM 560 O O . GLU A 1 68 ? -14.012 0.079 1.834 1.00 23.94 219 GLU A O 1
ATOM 566 N N . ALA A 1 69 ? -12.745 1.080 0.254 1.00 23.83 220 ALA A N 1
ATOM 567 C CA . ALA A 1 69 ? -13.806 1.963 -0.214 1.00 24.58 220 ALA A CA 1
ATOM 568 C C . ALA A 1 69 ? -13.603 2.261 -1.690 1.00 25.30 220 ALA A C 1
ATOM 569 O O . ALA A 1 69 ? -12.470 2.350 -2.173 1.00 24.45 220 ALA A O 1
ATOM 571 N N . ARG A 1 70 ? -14.706 2.391 -2.417 1.00 26.57 221 ARG A N 1
ATOM 572 C CA . ARG A 1 70 ? -14.628 2.654 -3.846 1.00 28.09 221 ARG A CA 1
ATOM 573 C C . ARG A 1 70 ? -14.358 4.134 -4.135 1.00 29.03 221 ARG A C 1
ATOM 574 O O . ARG A 1 70 ? -14.910 5.024 -3.477 1.00 28.84 221 ARG A O 1
ATOM 582 N N . THR A 1 71 ? -13.482 4.383 -5.104 1.00 30.35 222 THR A N 1
ATOM 583 C CA . THR A 1 71 ? -13.193 5.743 -5.553 1.00 31.80 222 THR A CA 1
ATOM 584 C C . THR A 1 71 ? -13.612 5.897 -7.016 1.00 32.95 222 THR A C 1
ATOM 585 O O . THR A 1 71 ? -14.084 4.934 -7.634 1.00 33.27 222 THR A O 1
ATOM 589 N N . VAL A 1 72 ? -13.449 7.106 -7.550 1.00 33.97 223 VAL A N 1
ATOM 590 C CA . VAL A 1 72 ? -13.771 7.412 -8.949 1.00 35.05 223 VAL A CA 1
ATOM 591 C C . VAL A 1 72 ? -12.581 7.126 -9.869 1.00 35.30 223 VAL A C 1
ATOM 592 O O . VAL A 1 72 ? -11.453 7.548 -9.602 1.00 35.88 223 VAL A O 1
ATOM 596 N N . LYS A 1 80 ? -13.318 4.610 -14.195 1.00 39.94 231 LYS A N 1
ATOM 597 C CA . LYS A 1 80 ? -14.618 4.261 -13.620 1.00 39.78 231 LYS A CA 1
ATOM 598 C C . LYS A 1 80 ? -14.573 4.145 -12.084 1.00 39.22 231 LYS A C 1
ATOM 599 O O . LYS A 1 80 ? -14.528 5.159 -11.382 1.00 39.23 231 LYS A O 1
ATOM 605 N N . VAL A 1 81 ? -14.588 2.914 -11.576 1.00 38.37 232 VAL A N 1
ATOM 606 C CA . VAL A 1 81 ? -14.589 2.646 -10.137 1.00 37.45 232 VAL A CA 1
ATOM 607 C C . VAL A 1 81 ? -13.403 1.751 -9.749 1.00 36.55 232 VAL A C 1
ATOM 608 O O . VAL A 1 81 ? -13.249 0.638 -10.267 1.00 36.64 232 VAL A O 1
ATOM 612 N N . ARG A 1 82 ? -12.566 2.261 -8.847 1.00 35.18 233 ARG A N 1
ATOM 613 C CA . ARG A 1 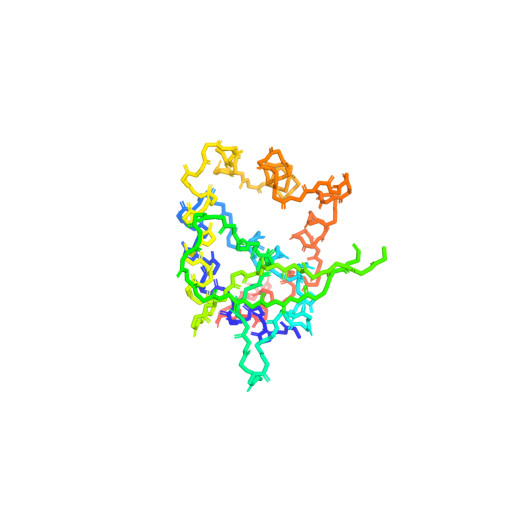82 ? -11.474 1.498 -8.248 1.00 33.83 233 ARG A CA 1
ATOM 614 C C . ARG A 1 82 ? -11.832 1.181 -6.808 1.00 32.23 233 ARG A C 1
ATOM 615 O O . ARG A 1 82 ? -12.548 1.944 -6.165 1.00 32.31 233 ARG A O 1
ATOM 623 N N . VAL A 1 83 ? -11.335 0.058 -6.304 1.00 30.36 234 VAL A N 1
ATOM 624 C CA . VAL A 1 83 ? -11.350 -0.186 -4.869 1.00 28.21 234 VAL A CA 1
ATOM 625 C C . VAL A 1 83 ? -10.030 0.342 -4.298 1.00 26.53 234 VAL A C 1
ATOM 626 O O . VAL A 1 83 ? -8.944 -0.048 -4.748 1.00 26.62 234 VAL A O 1
ATOM 630 N N . GLU A 1 84 ? -10.137 1.243 -3.324 1.00 24.17 235 GLU A N 1
ATOM 631 C CA . GLU A 1 84 ? -8.965 1.810 -2.663 1.00 22.05 235 GLU A CA 1
ATOM 632 C C . GLU A 1 84 ? -8.882 1.343 -1.215 1.00 20.67 235 GLU A C 1
ATOM 633 O O . GLU A 1 84 ? -9.907 1.110 -0.567 1.00 20.26 235 GLU A O 1
ATOM 639 N N . ARG A 1 85 ? -7.655 1.203 -0.720 1.00 18.76 236 ARG A N 1
ATOM 640 C CA . ARG A 1 85 ? -7.417 0.766 0.648 1.00 17.76 236 ARG A CA 1
ATOM 641 C C . ARG A 1 85 ? -7.080 1.972 1.509 1.00 16.67 236 ARG A C 1
ATOM 642 O O . ARG A 1 85 ? -6.117 2.699 1.235 1.00 15.41 236 ARG A O 1
ATOM 650 N N . PHE A 1 86 ? -7.904 2.181 2.531 1.00 15.43 237 PHE A N 1
ATOM 651 C CA . PHE A 1 86 ? -7.769 3.320 3.432 1.00 14.55 237 PHE A CA 1
ATOM 652 C C . PHE A 1 86 ? -7.422 2.887 4.843 1.00 14.09 237 PHE A C 1
ATOM 653 O O . PHE A 1 86 ? -7.811 1.810 5.295 1.00 13.65 237 PHE A O 1
ATOM 661 N N . ARG A 1 87 ? -6.701 3.747 5.552 1.00 12.94 238 ARG A N 1
ATOM 662 C CA . ARG A 1 87 ? -6.431 3.517 6.965 1.00 13.09 238 ARG A CA 1
ATOM 663 C C . ARG A 1 87 ? -7.730 3.610 7.764 1.00 13.31 238 ARG A C 1
ATOM 664 O O . ARG A 1 87 ? -8.641 4.348 7.389 1.00 12.60 238 ARG A O 1
ATOM 672 N N . ALA A 1 88 ? -7.816 2.836 8.838 1.00 13.99 239 ALA A N 1
ATOM 673 C CA . ALA A 1 88 ? -8.929 2.960 9.787 1.00 14.53 239 ALA A CA 1
ATOM 674 C C . ALA A 1 88 ? -8.396 3.046 11.205 1.00 15.31 239 ALA A C 1
ATOM 675 O O . ALA A 1 88 ? -7.351 2.458 11.533 1.00 15.63 239 ALA A O 1
ATOM 677 N N . TYR A 1 89 ? -9.123 3.776 12.047 1.00 15.42 240 TYR A N 1
ATOM 678 C CA . TYR A 1 89 ? -8.653 4.111 13.382 1.00 16.45 240 TYR A CA 1
ATOM 679 C C . TYR A 1 89 ? -9.732 3.780 14.409 1.00 17.89 240 TYR A C 1
ATOM 680 O O . TYR A 1 89 ? -10.851 3.441 14.038 1.00 18.01 240 TYR A O 1
ATOM 689 N N . ASP A 1 90 ? -9.386 3.902 15.690 1.00 19.58 241 ASP A N 1
ATOM 690 C CA . ASP A 1 90 ? -10.330 3.659 16.785 1.00 21.22 241 ASP A CA 1
ATOM 691 C C . ASP A 1 90 ? -11.053 4.929 17.246 1.00 21.38 241 ASP A C 1
ATOM 692 O O . ASP A 1 90 ? -12.006 4.842 18.026 1.00 21.75 241 ASP A O 1
ATOM 697 N N . SER A 1 91 ? -10.602 6.091 16.764 1.00 21.01 242 SER A N 1
ATOM 698 C CA . SER A 1 91 ? -11.131 7.400 17.164 1.00 20.68 242 SER A CA 1
ATOM 699 C C . SER A 1 91 ? -10.621 8.534 16.269 1.00 20.62 242 SER A C 1
ATOM 700 O O . SER A 1 91 ? -9.637 8.359 15.549 1.00 20.42 242 SER A O 1
ATOM 703 N N . TYR A 1 92 ? -11.276 9.699 16.330 1.00 20.53 243 TYR A N 1
ATOM 704 C CA . TYR A 1 92 ? -10.738 10.924 15.709 1.00 20.44 243 TYR A CA 1
ATOM 705 C C . TYR A 1 92 ? -9.375 11.289 16.293 1.00 20.11 243 TYR A C 1
ATOM 706 O O . TYR A 1 92 ? -8.469 11.707 15.566 1.00 19.96 243 TYR A O 1
ATOM 715 N N . GLU A 1 93 ? -9.238 11.127 17.607 1.00 19.56 244 GLU A N 1
ATOM 716 C CA . GLU A 1 93 ? -7.956 11.320 18.287 1.00 19.38 244 GLU A CA 1
ATOM 717 C C . GLU A 1 93 ? -6.822 10.543 17.605 1.00 18.33 244 GLU A C 1
ATOM 718 O O . GLU A 1 93 ? -5.787 11.116 17.291 1.00 17.97 244 GLU A O 1
ATOM 724 N N A GLN A 1 94 ? -7.030 9.246 17.386 0.50 17.70 245 GLN A N 1
ATOM 725 N N B GLN A 1 94 ? -7.031 9.247 17.385 0.50 17.93 245 GLN A N 1
ATOM 726 C CA A GLN A 1 94 ? -6.006 8.412 16.756 0.50 17.32 245 GLN A CA 1
ATOM 727 C CA B GLN A 1 94 ? -6.012 8.401 16.761 0.50 17.74 245 GLN A CA 1
ATOM 728 C C A GLN A 1 94 ? -5.729 8.882 15.327 0.50 16.81 245 GLN A C 1
ATOM 729 C C B GLN A 1 94 ? -5.742 8.802 15.305 0.50 17.10 245 GLN A C 1
ATOM 730 O O A GLN A 1 94 ? -4.572 8.949 14.902 0.50 16.70 245 GLN A O 1
ATOM 731 O O B GLN A 1 94 ? -4.599 8.754 14.843 0.50 16.99 245 GLN A O 1
ATOM 742 N N . ALA A 1 95 ? -6.796 9.205 14.599 1.00 16.44 246 ALA A N 1
ATOM 743 C CA . ALA A 1 95 ? -6.683 9.691 13.221 1.00 16.06 246 ALA A CA 1
ATOM 744 C C . ALA A 1 95 ? -5.852 10.970 13.144 1.00 15.75 246 ALA A C 1
ATOM 745 O O . ALA A 1 95 ? -4.979 11.099 12.289 1.00 15.14 246 ALA A O 1
ATOM 747 N N . PHE A 1 96 ? -6.115 11.909 14.051 1.00 15.30 247 PHE A N 1
ATOM 748 C CA . PHE A 1 96 ? -5.334 13.144 14.115 1.00 15.62 247 PHE A CA 1
ATOM 749 C C . PHE A 1 96 ? -3.876 12.893 14.499 1.00 15.59 247 PHE A C 1
ATOM 750 O O . PHE A 1 96 ? -2.976 13.543 13.969 1.00 15.95 247 PHE A O 1
ATOM 758 N N . GLN A 1 97 ? -3.640 11.954 15.413 1.00 15.63 248 GLN A N 1
ATOM 759 C CA A GLN A 1 97 ? -2.279 11.592 15.829 0.50 15.63 248 GLN A CA 1
ATOM 760 C CA B GLN A 1 97 ? -2.268 11.650 15.803 0.50 15.68 248 GLN A CA 1
ATOM 761 C C . GLN A 1 97 ? -1.493 11.032 14.641 1.00 15.25 248 GLN A C 1
ATOM 762 O O . GLN A 1 97 ? -0.327 11.369 14.435 1.00 15.09 248 GLN A O 1
ATOM 773 N N . ASP A 1 98 ? -2.146 10.169 13.863 1.00 15.09 249 ASP A N 1
ATOM 774 C CA . ASP A 1 98 ? -1.507 9.569 12.683 1.00 14.53 249 ASP A CA 1
ATOM 775 C C . ASP A 1 98 ? -1.210 10.631 11.618 1.00 14.48 249 ASP A C 1
ATOM 776 O O . ASP A 1 98 ? -0.150 10.610 10.989 1.00 14.23 249 ASP A O 1
ATOM 781 N N . TYR A 1 99 ? -2.139 11.570 11.438 1.00 14.23 250 TYR A N 1
ATOM 782 C CA A TYR A 1 99 ? -1.960 12.711 10.536 0.50 14.93 250 TYR A CA 1
ATOM 783 C CA B TYR A 1 99 ? -1.925 12.662 10.505 0.50 14.17 250 TYR A CA 1
ATOM 784 C C . TYR A 1 99 ? -0.774 13.563 10.991 1.00 14.37 250 TYR A C 1
ATOM 785 O O . TYR A 1 99 ? 0.076 13.971 10.191 1.00 14.76 250 TYR A O 1
ATOM 802 N N . ALA A 1 100 ? -0.726 13.833 12.292 1.00 14.55 251 ALA A N 1
ATOM 803 C CA . ALA A 1 100 ? 0.352 14.643 12.885 1.00 14.69 251 ALA A CA 1
ATOM 804 C C . ALA A 1 100 ? 1.724 13.998 12.669 1.00 15.00 251 ALA A C 1
ATOM 805 O O . ALA A 1 100 ? 2.707 14.681 12.399 1.00 14.66 251 ALA A O 1
ATOM 807 N N . ASP A 1 101 ? 1.774 12.677 12.803 1.00 14.99 252 ASP A N 1
ATOM 808 C CA . ASP A 1 101 ? 2.999 11.913 12.558 1.00 15.10 252 ASP A CA 1
ATOM 809 C C . ASP A 1 101 ? 3.444 12.061 11.099 1.00 14.70 252 ASP A C 1
ATOM 810 O O . ASP A 1 101 ? 4.602 12.385 10.822 1.00 14.03 252 ASP A O 1
ATOM 815 N N . LEU A 1 102 ? 2.512 11.841 10.174 1.00 14.38 253 LEU A N 1
ATOM 816 C CA . LEU A 1 102 ? 2.794 11.933 8.746 1.00 14.23 253 LEU A CA 1
ATOM 817 C C . LEU A 1 102 ? 3.289 13.318 8.326 1.00 14.25 253 LEU A C 1
ATOM 818 O O . LEU A 1 102 ? 4.351 13.450 7.720 1.00 13.88 253 LEU A O 1
ATOM 823 N N . VAL A 1 103 ? 2.506 14.344 8.641 1.00 13.95 254 VAL A N 1
ATOM 824 C CA . VAL A 1 103 ? 2.774 15.691 8.144 1.00 14.22 254 VAL A CA 1
ATOM 825 C C . VAL A 1 103 ? 3.950 16.329 8.899 1.00 14.79 254 VAL A C 1
ATOM 826 O O . VAL A 1 103 ? 4.724 17.092 8.315 1.00 14.91 254 VAL A O 1
ATOM 830 N N . GLY A 1 104 ? 4.084 15.984 10.174 1.00 15.16 255 GLY A N 1
ATOM 831 C CA . GLY A 1 104 ? 5.108 16.568 11.051 1.00 16.16 255 GLY A CA 1
ATOM 832 C C . GLY A 1 104 ? 6.494 15.996 10.843 1.00 16.72 255 GLY A C 1
ATOM 833 O O . GLY A 1 104 ? 7.494 16.697 11.018 1.00 17.70 255 GLY A O 1
ATOM 834 N N . ASN A 1 105 ? 6.559 14.721 10.461 1.00 17.09 256 ASN A N 1
ATOM 835 C CA . ASN A 1 105 ? 7.839 14.023 10.325 1.00 17.44 256 ASN A CA 1
ATOM 836 C C . ASN A 1 105 ? 8.342 13.833 8.891 1.00 17.33 256 ASN A C 1
ATOM 837 O O . ASN A 1 105 ? 9.557 13.844 8.669 1.00 17.95 256 ASN A O 1
ATOM 842 N N . SER A 1 106 ? 7.433 13.675 7.925 1.00 17.36 257 SER A N 1
ATOM 843 C CA A SER A 1 106 ? 7.821 13.397 6.541 0.50 17.17 257 SER A CA 1
ATOM 844 C CA B SER A 1 106 ? 7.830 13.400 6.543 0.50 17.22 257 SER A CA 1
ATOM 845 C C . SER A 1 106 ? 8.480 14.619 5.893 1.00 17.50 257 SER A C 1
ATOM 846 O O . SER A 1 106 ? 7.878 15.693 5.844 1.00 17.31 257 SER A O 1
ATOM 851 N N . PR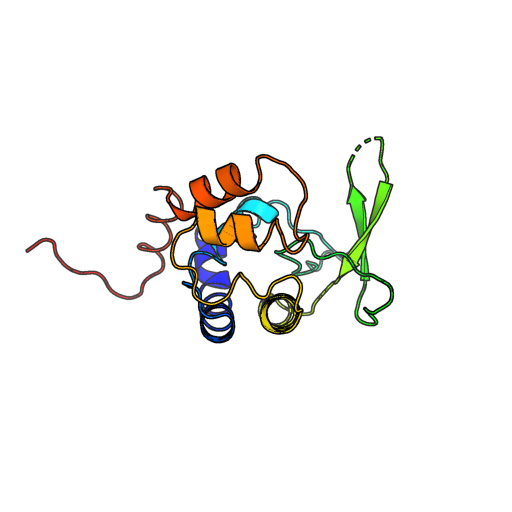O A 1 107 ? 9.728 14.463 5.397 1.00 17.82 258 PRO A N 1
ATOM 852 C CA . PRO A 1 107 ? 10.365 15.596 4.707 1.00 17.89 258 PRO A CA 1
ATOM 853 C C . PRO A 1 107 ? 9.563 16.220 3.550 1.00 18.09 258 PRO A C 1
ATOM 854 O O . PRO A 1 107 ? 9.695 17.421 3.302 1.00 17.47 258 PRO A O 1
ATOM 858 N N . ARG A 1 108 ? 8.746 15.434 2.848 1.00 18.20 259 ARG A N 1
ATOM 859 C CA . ARG A 1 108 ? 7.950 15.989 1.745 1.00 19.20 259 ARG A CA 1
ATOM 860 C C . ARG A 1 108 ? 6.989 17.084 2.227 1.00 17.70 259 ARG A C 1
ATOM 861 O O . ARG A 1 108 ? 6.651 17.993 1.463 1.00 17.82 259 ARG A O 1
ATOM 869 N N . TYR A 1 109 ? 6.572 16.990 3.489 1.00 16.78 260 TYR A N 1
ATOM 870 C CA . TYR A 1 109 ? 5.669 17.974 4.107 1.00 16.28 260 TYR A CA 1
ATOM 871 C C . TYR A 1 109 ? 6.389 19.047 4.936 1.00 16.16 260 TYR A C 1
ATOM 872 O O . TYR A 1 109 ? 5.750 19.776 5.703 1.00 15.96 260 TYR A O 1
ATOM 881 N N . ALA A 1 110 ? 7.708 19.157 4.777 1.00 16.49 261 ALA A N 1
ATOM 882 C CA . ALA A 1 110 ? 8.517 20.057 5.616 1.00 16.79 261 ALA A CA 1
ATOM 883 C C . ALA A 1 110 ? 8.089 21.522 5.527 1.00 16.76 261 ALA A C 1
ATOM 884 O O . ALA A 1 110 ? 8.329 22.297 6.451 1.00 16.68 261 ALA A O 1
ATOM 886 N N . LYS A 1 111 ? 7.457 21.893 4.415 1.00 16.61 262 LYS A N 1
ATOM 887 C CA . LYS A 1 111 ? 7.019 23.275 4.194 1.00 16.52 262 LYS A CA 1
ATOM 888 C C . LYS A 1 111 ? 5.726 23.652 4.933 1.00 15.64 262 LYS A C 1
ATOM 889 O O . LYS A 1 111 ? 5.364 24.829 5.006 1.00 15.18 262 LYS A O 1
ATOM 895 N N . VAL A 1 112 ? 5.037 22.662 5.494 1.00 14.50 263 VAL A N 1
ATOM 896 C CA . VAL A 1 112 ? 3.808 22.936 6.242 1.00 13.79 263 VAL A CA 1
ATOM 897 C C . VAL A 1 112 ? 4.053 23.753 7.517 1.00 13.82 263 VAL A C 1
ATOM 898 O O . VAL A 1 112 ? 3.349 24.729 7.783 1.00 13.59 263 VAL A O 1
ATOM 902 N N . ALA A 1 113 ? 5.045 23.344 8.308 1.00 13.91 264 ALA A N 1
ATOM 903 C CA . ALA A 1 113 ? 5.272 23.965 9.606 1.00 14.46 264 ALA A CA 1
ATOM 904 C C . ALA A 1 113 ? 5.451 25.471 9.489 1.00 14.80 264 ALA A C 1
ATOM 905 O O . ALA A 1 113 ? 6.174 25.953 8.620 1.00 14.84 264 ALA A O 1
ATOM 907 N N . GLY A 1 114 ? 4.762 26.197 10.362 1.00 15.48 265 GLY A N 1
ATOM 908 C CA . GLY A 1 114 ? 4.930 27.643 10.469 1.00 16.04 265 GLY A CA 1
ATOM 909 C C . GLY A 1 114 ? 4.106 28.463 9.497 1.00 16.60 265 GLY A C 1
ATOM 910 O O . GLY A 1 114 ? 4.189 29.694 9.510 1.00 16.95 265 GLY A O 1
ATOM 911 N N . LYS A 1 115 ? 3.344 27.801 8.627 1.00 16.71 266 LYS A N 1
ATOM 912 C CA . LYS A 1 115 ? 2.468 28.528 7.704 1.00 17.13 266 LYS A CA 1
ATOM 913 C C . LYS A 1 115 ? 1.267 29.072 8.478 1.00 17.50 266 LYS A C 1
ATOM 914 O O . LYS A 1 115 ? 0.664 28.364 9.282 1.00 17.80 266 LYS A O 1
ATOM 920 N N . THR A 1 116 ? 0.944 30.343 8.258 1.00 17.68 267 THR A N 1
ATOM 921 C CA . THR A 1 116 ? -0.173 30.970 8.964 1.00 17.76 267 THR A CA 1
ATOM 922 C C . THR A 1 116 ? -1.172 31.563 7.982 1.00 16.95 267 THR A C 1
ATOM 923 O O . THR A 1 116 ? -2.085 32.271 8.386 1.00 17.03 267 THR A O 1
ATOM 927 N N . ASP A 1 117 ? -0.973 31.275 6.698 1.00 16.41 268 ASP A N 1
ATOM 928 C CA . ASP A 1 117 ? -1.905 31.658 5.645 1.00 15.64 268 ASP A CA 1
ATOM 929 C C . ASP A 1 117 ? -2.507 30.381 5.061 1.00 15.64 268 ASP A C 1
ATOM 930 O O . ASP A 1 117 ? -1.780 29.430 4.768 1.00 14.79 268 ASP A O 1
ATOM 935 N N . GLY A 1 118 ? -3.828 30.359 4.912 1.00 15.44 269 GLY A N 1
ATOM 936 C CA . GLY A 1 118 ? -4.529 29.169 4.415 1.00 15.45 269 GLY A CA 1
ATOM 937 C C . GLY A 1 118 ? -4.010 28.650 3.090 1.00 15.53 269 GLY A C 1
ATOM 938 O O . GLY A 1 118 ? -3.767 27.451 2.939 1.00 15.71 269 GLY A O 1
ATOM 939 N N . HIS A 1 119 ? -3.833 29.549 2.126 1.00 15.78 270 HIS A N 1
ATOM 940 C CA . HIS A 1 119 ? -3.398 29.137 0.793 1.00 16.27 270 HIS A CA 1
ATOM 941 C C . HIS A 1 119 ? -1.968 28.597 0.813 1.00 15.76 270 HIS A C 1
ATOM 942 O O . HIS A 1 119 ? -1.685 27.583 0.173 1.00 15.68 270 HIS A O 1
ATOM 949 N N . ALA A 1 120 ? -1.081 29.269 1.557 1.00 15.51 271 ALA A N 1
ATOM 950 C CA . ALA A 1 120 ? 0.310 28.825 1.716 1.00 14.97 271 ALA A CA 1
ATOM 951 C C . ALA A 1 120 ? 0.360 27.417 2.319 1.00 14.50 271 ALA A C 1
ATOM 952 O O . ALA A 1 120 ? 1.129 26.550 1.865 1.00 14.25 271 ALA A O 1
ATOM 954 N N . PHE A 1 121 ? -0.470 27.211 3.341 1.00 13.84 272 PHE A N 1
ATOM 955 C CA . PHE A 1 121 ? -0.592 25.923 4.017 1.00 13.21 272 PHE A CA 1
ATOM 956 C C . PHE A 1 121 ? -1.043 24.843 3.030 1.00 13.15 272 PHE A C 1
ATOM 957 O O . PHE A 1 121 ? -0.442 23.776 2.939 1.00 11.95 272 PHE A O 1
ATOM 965 N N . ALA A 1 122 ? -2.094 25.141 2.280 1.00 13.04 273 ALA A N 1
ATOM 966 C CA . ALA A 1 122 ? -2.625 24.185 1.316 1.00 13.63 273 ALA A CA 1
ATOM 967 C C . ALA A 1 122 ? -1.613 23.869 0.221 1.00 13.69 273 ALA A C 1
ATOM 968 O O . ALA A 1 122 ? -1.444 22.717 -0.147 1.00 13.86 273 ALA A O 1
ATOM 970 N N . ARG A 1 123 ? -0.925 24.895 -0.279 1.00 14.32 274 ARG A N 1
ATOM 971 C CA . ARG A 1 123 ? 0.152 24.697 -1.259 1.00 15.05 274 ARG A CA 1
ATOM 972 C C . ARG A 1 123 ? 1.250 23.775 -0.721 1.00 14.55 274 ARG A C 1
ATOM 973 O O . ARG A 1 123 ? 1.759 22.932 -1.456 1.00 13.77 274 ARG A O 1
ATOM 981 N N . ALA A 1 124 ? 1.595 23.933 0.561 1.00 14.03 275 ALA A N 1
ATOM 982 C CA . ALA A 1 124 ? 2.613 23.084 1.207 1.00 14.11 275 ALA A CA 1
ATOM 983 C C . ALA A 1 124 ? 2.181 21.615 1.268 1.00 14.25 275 ALA A C 1
ATOM 984 O O . ALA A 1 124 ? 2.996 20.714 1.054 1.00 14.14 275 ALA A O 1
ATOM 986 N N . LEU A 1 125 ? 0.898 21.383 1.541 1.00 14.24 276 LEU A N 1
ATOM 987 C CA . LEU A 1 125 ? 0.346 20.026 1.523 1.00 14.63 276 LEU A CA 1
ATOM 988 C C . LEU A 1 125 ? 0.379 19.451 0.111 1.00 15.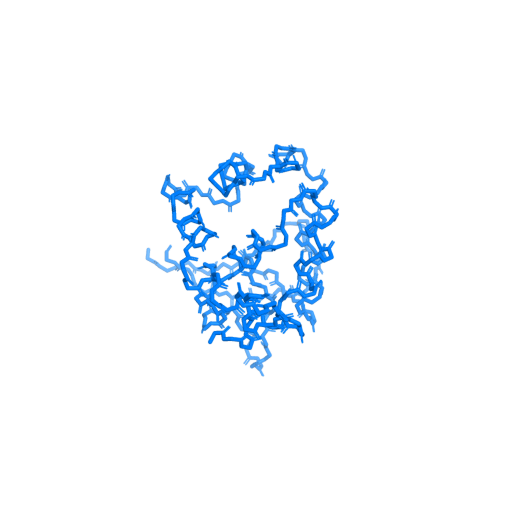69 276 LEU A C 1
ATOM 989 O O . LEU A 1 125 ? 0.754 18.295 -0.083 1.00 15.85 276 LEU A O 1
ATOM 994 N N . GLN A 1 126 ? -0.021 20.262 -0.865 1.00 16.49 277 GLN A N 1
ATOM 995 C CA A GLN A 1 126 ? -0.025 19.831 -2.256 0.50 17.58 277 GLN A CA 1
ATOM 996 C CA B GLN A 1 126 ? -0.023 19.834 -2.265 0.50 17.43 277 GLN A CA 1
ATOM 997 C C . GLN A 1 126 ? 1.381 19.477 -2.747 1.00 17.79 277 GLN A C 1
ATOM 998 O O . GLN A 1 126 ? 1.566 18.478 -3.450 1.00 17.75 277 GLN A O 1
ATOM 1009 N N . GLU A 1 127 ? 2.372 20.286 -2.366 1.00 18.58 278 GLU A N 1
ATOM 1010 C CA . GLU A 1 127 ? 3.777 19.992 -2.702 1.00 19.55 278 GLU A CA 1
ATOM 1011 C C . GLU A 1 127 ? 4.233 18.657 -2.111 1.00 19.45 278 GLU A C 1
ATOM 1012 O O . GLU A 1 127 ? 4.998 17.908 -2.734 1.00 20.70 278 GLU A O 1
ATOM 1018 N N . GLY A 1 128 ? 3.774 18.369 -0.901 1.00 18.80 279 GLY A N 1
ATOM 1019 C CA . GLY A 1 128 ? 4.062 17.109 -0.244 1.00 18.48 279 GLY A CA 1
ATOM 1020 C C . GLY A 1 128 ? 3.369 15.917 -0.881 1.00 18.18 279 GLY A C 1
ATOM 1021 O O . GLY A 1 128 ? 3.680 14.785 -0.541 1.00 19.04 279 GLY A O 1
ATOM 1022 N N . GLY A 1 129 ? 2.433 16.176 -1.796 1.00 17.06 280 GLY A N 1
ATOM 1023 C CA . GLY A 1 129 ? 1.662 15.119 -2.451 1.00 16.62 280 GLY A CA 1
ATOM 1024 C C . GLY A 1 129 ? 0.427 14.669 -1.689 1.00 15.83 280 GLY A C 1
ATOM 1025 O O . GLY A 1 129 ? -0.048 13.537 -1.863 1.00 15.97 280 GLY A O 1
ATOM 1026 N N . TYR A 1 130 ? -0.118 15.539 -0.845 1.00 15.36 281 TYR A N 1
ATOM 1027 C CA . TYR A 1 130 ? -1.323 15.160 -0.112 1.00 15.20 281 TYR A CA 1
ATOM 1028 C C . TYR A 1 130 ? -2.461 14.884 -1.094 1.00 15.37 281 TYR A C 1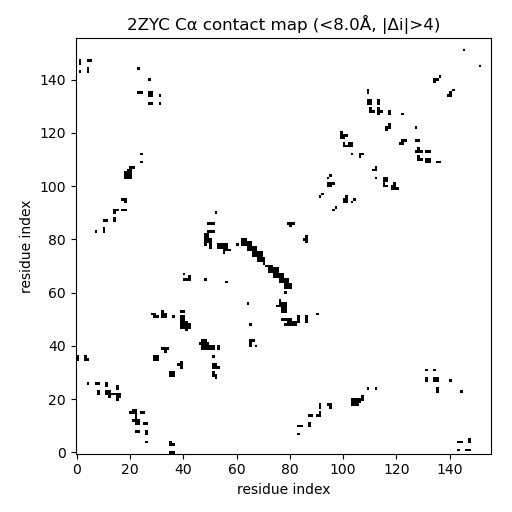
ATOM 1029 O O . TYR A 1 130 ? -3.174 13.876 -0.969 1.00 15.25 281 TYR A O 1
ATOM 1038 N N . ALA A 1 131 ? -2.610 15.786 -2.066 1.00 15.95 282 ALA A N 1
ATOM 1039 C CA . ALA A 1 131 ? -3.579 15.684 -3.156 1.00 17.14 282 ALA A CA 1
ATOM 1040 C C . ALA A 1 131 ? -2.978 16.380 -4.368 1.00 18.12 282 ALA A C 1
ATOM 1041 O O . ALA A 1 131 ? -2.179 17.301 -4.210 1.00 17.91 282 ALA A O 1
ATOM 1043 N N . THR A 1 132 ? -3.374 15.948 -5.566 1.00 19.68 283 THR A N 1
ATOM 1044 C CA . THR A 1 132 ? -2.813 16.492 -6.812 1.00 20.72 283 THR A CA 1
ATOM 1045 C C . THR A 1 132 ? -3.711 17.465 -7.603 1.00 21.66 283 THR A C 1
ATOM 1046 O O . THR A 1 132 ? -3.231 18.118 -8.533 1.00 22.07 283 THR A O 1
ATOM 1050 N N . ASP A 1 133 ? -4.995 17.561 -7.246 1.00 22.19 284 ASP A N 1
ATOM 1051 C CA . ASP A 1 133 ? -5.925 18.503 -7.894 1.00 22.53 284 ASP A CA 1
ATOM 1052 C C . ASP A 1 133 ? -5.305 19.891 -7.953 1.00 22.15 284 ASP A C 1
ATOM 1053 O O . ASP A 1 133 ? -4.945 20.432 -6.910 1.00 21.91 284 ASP A O 1
ATOM 1058 N N . PRO A 1 134 ? -5.187 20.481 -9.166 1.00 21.72 285 PRO A N 1
ATOM 1059 C CA . PRO A 1 134 ? -4.554 21.799 -9.252 1.00 21.44 285 PRO A CA 1
ATOM 1060 C C . PRO A 1 134 ? -5.309 22.870 -8.460 1.00 21.08 285 PRO A C 1
ATOM 1061 O O . PRO A 1 134 ? -4.705 23.857 -8.037 1.00 21.40 285 PRO A O 1
ATOM 1065 N N . SER A 1 135 ? -6.611 22.661 -8.255 1.00 21.02 286 SER A N 1
ATOM 1066 C CA A SER A 1 135 ? -7.440 23.626 -7.531 0.50 20.51 286 SER A CA 1
ATOM 1067 C CA B SER A 1 135 ? -7.443 23.624 -7.531 0.50 20.47 286 SER A CA 1
ATOM 1068 C C . SER A 1 135 ? -7.514 23.354 -6.025 1.00 20.16 286 SER A C 1
ATOM 1069 O O . SER A 1 135 ? -8.225 24.057 -5.296 1.00 19.38 286 SER A O 1
ATOM 1074 N N . TYR A 1 136 ? -6.769 22.350 -5.552 1.00 19.58 287 TYR A N 1
ATOM 1075 C CA . TYR A 1 136 ? -6.825 21.980 -4.126 1.00 19.22 287 TYR A CA 1
ATOM 1076 C C . TYR A 1 136 ? -6.553 23.143 -3.179 1.00 18.77 287 TYR A C 1
ATOM 1077 O O . TYR A 1 136 ? -7.305 23.350 -2.219 1.00 18.17 287 TYR A O 1
ATOM 1086 N N . ALA A 1 137 ? -5.493 23.904 -3.452 1.00 18.55 288 ALA A N 1
ATOM 1087 C CA . ALA A 1 137 ? -5.118 25.026 -2.599 1.00 18.29 288 ALA A CA 1
ATOM 1088 C C . ALA A 1 137 ? -6.208 26.095 -2.549 1.00 18.18 288 ALA A C 1
ATOM 1089 O O . ALA A 1 137 ? -6.532 26.606 -1.480 1.00 17.31 288 ALA A O 1
ATOM 1091 N N . ASP A 1 138 ? -6.790 26.400 -3.708 1.00 17.83 289 ASP A N 1
ATOM 1092 C CA . ASP A 1 138 ? -7.874 27.373 -3.793 1.00 18.06 289 ASP A CA 1
ATOM 1093 C C . ASP A 1 138 ? -9.099 26.910 -3.007 1.00 17.68 289 ASP A C 1
ATOM 1094 O O . ASP A 1 138 ? -9.696 27.690 -2.265 1.00 17.78 289 ASP A O 1
ATOM 1099 N N . LYS A 1 139 ? -9.462 25.642 -3.182 1.00 17.23 290 LYS A N 1
ATOM 1100 C CA . LYS A 1 139 ? -10.639 25.077 -2.512 1.00 17.02 290 LYS A CA 1
ATOM 1101 C C . LYS A 1 139 ? -10.459 25.015 -0.994 1.00 16.48 290 LYS A C 1
ATOM 1102 O O . LYS A 1 139 ? -11.372 25.383 -0.244 1.00 15.86 290 LYS A O 1
ATOM 1108 N N . LEU A 1 140 ? -9.282 24.585 -0.540 1.00 15.53 291 LEU A N 1
ATOM 1109 C CA . LEU A 1 140 ? -9.019 24.524 0.899 1.00 14.82 291 LEU A CA 1
ATOM 1110 C C . LEU A 1 140 ? -8.901 25.903 1.532 1.00 14.75 291 LEU A C 1
ATOM 1111 O O . LEU A 1 140 ? -9.436 26.146 2.620 1.00 14.36 291 LEU A O 1
ATOM 1116 N N . ALA A 1 141 ? -8.206 26.809 0.853 1.00 14.68 292 ALA A N 1
ATOM 1117 C CA . ALA A 1 141 ? -8.099 28.198 1.319 1.00 15.31 292 ALA A CA 1
ATOM 1118 C C . ALA A 1 141 ? -9.491 28.834 1.466 1.00 15.29 292 ALA A C 1
ATOM 1119 O O . ALA A 1 141 ? -9.743 29.560 2.429 1.00 15.09 292 ALA A O 1
ATOM 1121 N N . ARG A 1 142 ? -10.391 28.540 0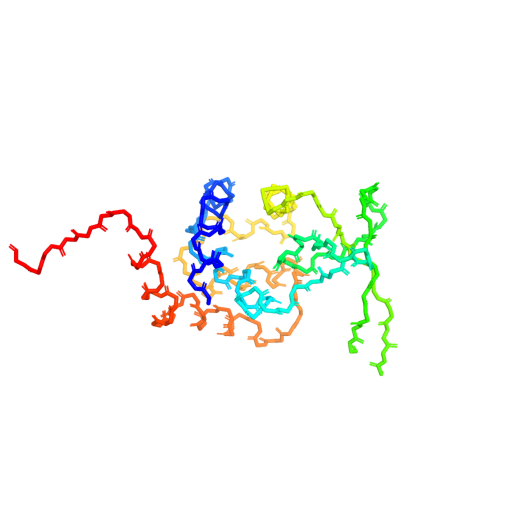.525 1.00 15.75 293 ARG A N 1
ATOM 1122 C CA . ARG A 1 142 ? -11.757 29.060 0.597 1.00 16.84 293 ARG A CA 1
ATOM 1123 C C . ARG A 1 142 ? -12.480 28.620 1.883 1.00 15.85 293 ARG A C 1
ATOM 1124 O O . ARG A 1 142 ? -13.199 29.409 2.493 1.00 15.79 293 ARG A O 1
ATOM 1132 N N . VAL A 1 143 ? -12.281 27.369 2.297 1.00 15.53 294 VAL A N 1
ATOM 1133 C CA . VAL A 1 143 ? -12.889 26.880 3.536 1.00 15.17 294 VAL A CA 1
ATOM 1134 C C . VAL A 1 143 ? -12.223 27.546 4.750 1.00 14.90 294 VAL A C 1
ATOM 1135 O O . VAL A 1 143 ? -12.907 28.001 5.677 1.00 14.55 294 VAL A O 1
ATOM 1139 N N . ILE A 1 144 ? -10.892 27.608 4.726 1.00 14.80 295 ILE A N 1
ATOM 1140 C CA . ILE A 1 144 ? -10.116 28.181 5.823 1.00 15.07 295 ILE A CA 1
ATOM 1141 C C . ILE A 1 144 ? -10.515 29.632 6.116 1.00 16.03 295 ILE A C 1
ATOM 1142 O O . ILE A 1 144 ? -10.668 30.017 7.280 1.00 16.88 295 ILE A O 1
ATOM 1147 N N . ASN A 1 145 ? -10.684 30.406 5.045 1.00 16.86 296 ASN A N 1
ATOM 1148 C CA . ASN A 1 145 ? -10.965 31.840 5.104 1.00 17.45 296 ASN A CA 1
ATOM 1149 C C . ASN A 1 145 ? -12.461 32.181 5.083 1.00 17.86 296 ASN A C 1
ATOM 1150 O O . ASN A 1 145 ? -12.831 33.351 5.174 1.00 17.76 296 ASN A O 1
ATOM 1155 N N . GLY A 1 146 ? -13.307 31.157 5.003 1.00 17.86 297 GLY A N 1
ATOM 1156 C CA . GLY A 1 146 ? -14.749 31.341 4.790 1.00 18.13 297 GLY A CA 1
ATOM 1157 C C . GLY A 1 146 ? -15.555 31.665 6.034 1.00 18.61 297 GLY A C 1
ATOM 1158 O O . GLY A 1 146 ? -15.143 31.350 7.160 1.00 18.15 297 GLY A O 1
ATOM 1159 N N . ASN A 1 147 ? -16.714 32.289 5.813 1.00 18.78 298 ASN A N 1
ATOM 1160 C CA A ASN A 1 147 ? -17.624 32.678 6.888 0.50 18.98 298 ASN A CA 1
ATOM 1161 C CA B ASN A 1 147 ? -17.586 32.670 6.914 0.50 19.03 298 ASN A CA 1
ATOM 1162 C C . ASN A 1 147 ? -18.262 31.471 7.567 1.00 18.78 298 ASN A C 1
ATOM 1163 O O . ASN A 1 147 ? -18.563 31.515 8.757 1.00 19.15 298 ASN A O 1
ATOM 1172 N N . ALA A 1 148 ? -18.480 30.403 6.796 1.00 18.33 299 ALA A N 1
ATOM 1173 C CA . ALA A 1 148 ? -19.092 29.179 7.324 1.00 18.03 299 ALA A CA 1
ATOM 1174 C C . ALA A 1 148 ? -18.260 28.626 8.475 1.00 17.81 299 ALA A C 1
ATOM 1175 O O . ALA A 1 148 ? -18.784 28.394 9.566 1.00 18.04 299 ALA A O 1
ATOM 1177 N N . LEU A 1 149 ? -16.964 28.430 8.227 1.00 16.87 300 LEU A N 1
ATOM 1178 C CA . LEU A 1 149 ? -16.049 27.980 9.274 1.00 16.18 300 LEU A CA 1
ATOM 1179 C C . LEU A 1 149 ? -15.933 28.996 10.410 1.00 16.38 300 LEU A C 1
ATOM 1180 O O . LEU A 1 149 ? -16.009 28.622 11.580 1.00 15.43 300 LEU A O 1
ATOM 1185 N N . ARG A 1 150 ? -15.749 30.273 10.073 1.00 16.46 301 ARG A N 1
ATOM 1186 C CA . ARG A 1 150 ? -15.632 31.313 11.101 1.00 16.88 301 ARG A CA 1
ATOM 1187 C C . ARG A 1 150 ? -16.790 31.281 12.114 1.00 16.23 301 ARG A C 1
ATOM 1188 O O . ARG A 1 150 ? -16.559 31.284 13.324 1.00 15.89 301 ARG A O 1
ATOM 1196 N N . GLN A 1 151 ? -18.024 31.226 11.615 1.00 15.82 302 GLN A N 1
ATOM 1197 C CA A GLN A 1 151 ? -19.224 31.208 12.460 0.50 15.86 302 GLN A CA 1
ATOM 1198 C CA B GLN A 1 151 ? -19.185 31.233 12.500 0.50 15.74 302 GLN A CA 1
ATOM 1199 C C . GLN A 1 151 ? -19.259 29.977 13.368 1.00 15.26 302 GLN A C 1
ATOM 1200 O O . GLN A 1 151 ? -19.618 30.058 14.547 1.00 14.80 302 GLN A O 1
ATOM 1211 N N . ARG A 1 152 ? -18.891 28.830 12.804 1.00 14.09 303 ARG A N 1
ATOM 1212 C CA . ARG A 1 152 ? -18.881 27.584 13.567 1.00 13.75 303 ARG A CA 1
ATOM 1213 C C . ARG A 1 152 ? -17.786 27.563 14.638 1.00 13.15 303 ARG A C 1
ATOM 1214 O O . ARG A 1 152 ? -17.994 27.036 15.727 1.00 13.12 303 ARG A O 1
ATOM 1222 N N . LEU A 1 153 ? -16.631 28.150 14.337 1.00 12.80 304 LEU A N 1
ATOM 1223 C CA . LEU A 1 153 ? -15.570 28.247 15.345 1.00 12.66 304 LEU A CA 1
ATOM 1224 C C . LEU A 1 153 ? -16.006 29.131 16.515 1.00 12.76 304 LEU A C 1
ATOM 1225 O O . LEU A 1 153 ? -15.774 28.787 17.671 1.00 12.62 304 LEU A O 1
ATOM 1230 N N . MET A 1 154 ? -16.635 30.264 16.206 1.00 13.11 305 MET A N 1
ATOM 1231 C CA A MET A 1 154 ? -17.168 31.164 17.232 0.50 14.11 305 MET A CA 1
ATOM 1232 C CA B MET A 1 154 ? -17.137 31.154 17.250 0.50 13.48 305 MET A CA 1
ATOM 1233 C C . MET A 1 154 ? -18.209 30.454 18.094 1.00 13.53 305 MET A C 1
ATOM 1234 O O . MET A 1 154 ? -18.161 30.507 19.327 1.00 13.68 305 MET A O 1
ATOM 1243 N N . ALA A 1 155 ? -19.149 29.774 17.433 1.00 13.29 306 ALA A N 1
ATOM 1244 C CA . ALA A 1 155 ? -20.183 29.012 18.133 1.00 12.65 306 ALA A CA 1
ATOM 1245 C C . ALA A 1 155 ? -19.595 27.933 19.033 1.00 12.39 306 ALA A C 1
ATOM 1246 O O . ALA A 1 155 ? -20.158 27.640 20.079 1.00 12.08 306 ALA A O 1
ATOM 1248 N N . SER A 1 156 ? -18.451 27.372 18.640 1.00 11.50 307 SER A N 1
ATOM 1249 C CA A SER A 1 156 ? -17.816 26.285 19.382 0.50 11.95 307 SER A CA 1
ATOM 1250 C CA B SER A 1 156 ? -17.833 26.281 19.396 0.50 11.59 307 SER A CA 1
ATOM 1251 C C . SER A 1 156 ? -17.174 26.754 20.694 1.00 11.62 307 SER A C 1
ATOM 1252 O O . SER A 1 156 ? -17.080 25.992 21.655 1.00 11.52 307 SER A O 1
ATOM 1257 N N . ALA A 1 157 ? -16.732 28.009 20.722 1.00 11.92 308 ALA A N 1
ATOM 1258 C CA . ALA A 1 157 ? -15.981 28.552 21.871 1.00 12.34 308 ALA A CA 1
ATOM 1259 C C . ALA A 1 157 ? -16.808 28.697 23.148 1.00 12.89 308 ALA A C 1
ATOM 1260 O O . ALA A 1 157 ? -17.991 29.039 23.094 1.00 13.09 308 ALA A O 1
ATOM 1262 N N . ALA A 1 158 ? -16.178 28.447 24.296 1.00 12.25 309 ALA A N 1
ATOM 1263 C CA . ALA A 1 158 ? -16.851 28.575 25.598 1.00 12.27 309 ALA A CA 1
ATOM 1264 C C . ALA A 1 158 ? -17.098 30.034 25.977 1.00 12.31 309 ALA A C 1
ATOM 1265 O O . ALA A 1 158 ? -17.983 30.324 26.782 1.00 11.90 309 ALA A O 1
ATOM 1267 N N . SER A 1 159 ? -16.301 30.933 25.402 1.00 12.64 310 SER A N 1
ATOM 1268 C CA . SER A 1 159 ? -16.376 32.362 25.724 1.00 13.62 310 SER A CA 1
ATOM 1269 C C . SER A 1 159 ? -16.591 33.240 24.491 1.00 14.40 310 SER A C 1
ATOM 1270 O O . SER A 1 159 ? -16.349 32.812 23.354 1.00 13.17 310 SER A O 1
ATOM 1273 N N . ALA A 1 160 ? -17.033 34.477 24.732 1.00 15.76 311 ALA A N 1
ATOM 1274 C CA . ALA A 1 160 ? -17.179 35.489 23.675 1.00 18.26 311 ALA A CA 1
ATOM 1275 C C . ALA A 1 160 ? -17.091 36.891 24.268 1.00 19.88 311 ALA A C 1
ATOM 1276 O O . ALA A 1 160 ? -17.425 37.100 25.431 1.00 20.14 311 ALA A O 1
ATOM 1278 N N . ARG A 1 161 ? -16.672 37.856 23.460 1.00 22.39 312 ARG A N 1
ATOM 1279 C CA . ARG A 1 161 ? -16.563 39.230 23.939 1.00 24.26 312 ARG A CA 1
ATOM 1280 C C . ARG A 1 161 ? -17.685 40.112 23.422 1.00 25.62 312 ARG A C 1
ATOM 1281 O O . ARG A 1 161 ? -18.071 40.017 22.254 1.00 25.56 312 ARG A O 1
ATOM 1289 N N . GLY A 1 162 ? -18.198 40.968 24.306 1.00 27.32 313 GLY A N 1
ATOM 1290 C CA . GLY A 1 162 ? -19.198 41.965 23.941 1.00 29.46 313 GLY A CA 1
ATOM 1291 C C . GLY A 1 162 ? -18.622 42.999 22.989 1.00 31.01 313 GLY A C 1
ATOM 1292 O O . GLY A 1 162 ? -17.408 43.234 22.969 1.00 30.77 313 GLY A O 1
ATOM 1293 N N . LEU A 1 163 ? -19.497 43.613 22.196 1.00 32.66 314 LEU A N 1
ATOM 1294 C CA . LEU A 1 163 ? -19.074 44.598 21.197 1.00 34.47 314 LEU A CA 1
ATOM 1295 C C . LEU A 1 163 ? -18.528 45.874 21.849 1.00 35.31 314 LEU A C 1
ATOM 1296 O O . LEU A 1 163 ? -17.707 46.576 21.254 1.00 35.72 314 LEU A O 1
ATOM 1301 N N . GLU A 1 164 ? -18.971 46.148 23.077 1.00 36.28 315 GLU A N 1
ATOM 1302 C CA . GLU A 1 164 ? -18.487 47.290 23.856 1.00 37.08 315 GLU A CA 1
ATOM 1303 C C . GLU A 1 164 ? -17.818 46.799 25.137 1.00 37.25 315 GLU A C 1
ATOM 1304 O O . GLU A 1 164 ? -17.305 47.594 25.932 1.00 37.61 315 GLU A O 1
#

Radius of 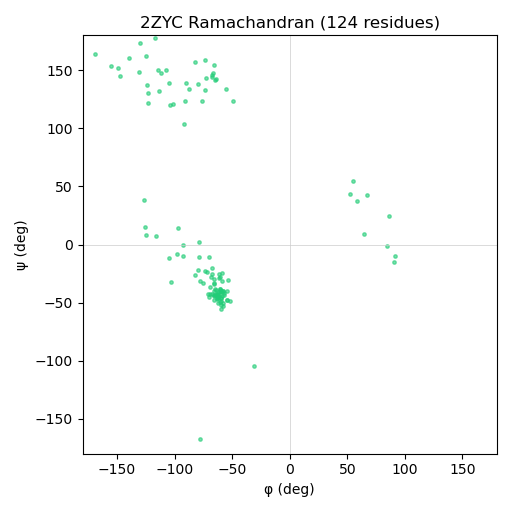gyration: 15.65 Å; Cα contacts (8 Å, |Δi|>4): 260; chains: 1; bounding box: 32×50×39 Å

CATH classification: 1.10.530.10 (+1 more: 2.10.70.40)

Nearest PDB structures (foldseek):
  2zyc-assembly1_A  TM=1.006E+00  e=9.515E-28  Sphingomonas sp. A1
  3k3t-assembly1_A  TM=1.003E+00  e=3.947E-26  Sphingomonas sp. A1
  3vwo-assembly1_A  TM=9.733E-01  e=6.430E-23  Sphingomonas sp. A1
  5dn4-assembly1_A  TM=8.229E-01  e=7.873E-13  Salmonella enterica subsp. enterica serovar Typhimurium str. LT2
  5dn5-assembly2_B  TM=8.189E-01  e=1.892E-12  Salmonella enterica subsp. enterica serovar Typhimurium str. LT2

Solvent-accessible surface area: 9163 Å² total; per-residue (Å²): 50,61,78,15,0,67,47,0,102,64,28,0,14,108,5,1,149,80,6,38,12,41,14,48,5,0,0,0,0,0,0,59,40,0,27,44,25,165,77,24,22,131,16,213,108,38,62,29,0,58,1,0,3,42,19,131,11,42,126,129,46,138,38,106,47,10,101,26,184,48,170,212,71,143,86,24,118,15,22,4,8,116,39,50,78,69,4,3,96,26,2,19,86,46,5,46,114,27,119,167,12,72,120,1,64,55,59,111,75,1,54,13,0,0,125,4,0,43,128,6,48,34,26,123,56,124,46,12,7,90,108,0,10,198,28,5,88,21,97,52,2,112,117,69,38,138,71,38,59,120,94,102,238,70,177,196

Foldseek 3Di:
DLVLCLFLQVLLCVLCVLQAEDSLLVSLQLCVQQVSVPRAPCAPVGHGLLQSLQAFQDPPHPADWGWDWDPVIDITITHGDPHVNRNSVVVSCCLNPDPQLVQQHNDHQQLSNQVSCCSSVSDPPPCRSVSSNCSSPDPVSVVSVVVSDPDDDDPD

Organism: NCBI:txid90322

InterPro domains:
  IPR002901 Mannosyl-glycoprotein endo-beta-N-acetylglucosamidase-like domain [PF01832] (162-299)
  IPR002901 Mannosyl-glycoprotein endo-beta-N-acetylglucosamidase-like domain [SM00047] (146-304)
  IPR013377 Peptidoglycan hydrolase FlgJ [TIGR02541] (23-296)
  IPR019301 Flagellar protein FlgJ, N-terminal [PF10135] (60-107)
  IPR023346 Lysozyme-like domain superfamily [SSF53955] (139-193)
  IPR051056 Glycosyl Hydrolase Family 73 [PTHR33308] (46-301)